Protein AF-A0A7G9GI55-F1 (afdb_monomer_lite)

InterPro domains:
  IPR025973 Cysteine-rich VLP domain [PF14194] (1-65)

Structure (mmCIF, N/CA/C/O backbone):
data_AF-A0A7G9GI55-F1
#
_entry.id   AF-A0A7G9GI55-F1
#
loop_
_atom_site.group_PDB
_atom_site.id
_atom_site.type_symbol
_atom_site.label_atom_id
_atom_site.label_alt_id
_atom_site.label_comp_id
_atom_site.label_asym_id
_atom_site.label_entity_id
_atom_site.label_seq_id
_atom_site.pdbx_PDB_ins_code
_atom_site.Cartn_x
_atom_site.Cartn_y
_atom_site.Cartn_z
_atom_site.occupancy
_atom_site.B_iso_or_equiv
_atom_site.auth_seq_id
_atom_site.auth_comp_id
_atom_site.auth_asym_id
_atom_site.auth_atom_id
_atom_site.pdbx_PDB_model_num
ATOM 1 N N . MET A 1 1 ? 7.028 3.238 -0.403 1.00 89.19 1 MET A N 1
ATOM 2 C CA . MET A 1 1 ? 5.934 4.231 -0.364 1.00 89.19 1 MET A CA 1
ATOM 3 C C . MET A 1 1 ? 6.538 5.588 -0.022 1.00 89.19 1 MET A C 1
ATOM 5 O O . MET A 1 1 ? 7.432 5.612 0.813 1.00 89.19 1 MET A O 1
ATOM 9 N N . THR A 1 2 ? 6.133 6.691 -0.659 1.00 93.00 2 THR A N 1
ATOM 10 C CA . THR A 1 2 ? 6.560 8.036 -0.209 1.00 93.00 2 THR A CA 1
ATOM 11 C C . THR A 1 2 ? 5.836 8.424 1.086 1.00 93.00 2 THR A C 1
ATOM 13 O O . THR A 1 2 ? 4.796 7.847 1.404 1.00 93.00 2 THR A O 1
ATOM 16 N N . TYR A 1 3 ? 6.327 9.425 1.826 1.00 94.25 3 TYR A N 1
ATOM 17 C CA . TYR A 1 3 ? 5.656 9.886 3.052 1.00 94.25 3 TYR A CA 1
ATOM 18 C C . TYR A 1 3 ? 4.213 10.366 2.797 1.00 94.25 3 TYR A C 1
ATOM 20 O O . TYR A 1 3 ? 3.304 10.062 3.568 1.00 94.25 3 TYR A O 1
ATOM 28 N N . SER A 1 4 ? 3.965 11.047 1.673 1.00 95.44 4 SER A N 1
ATOM 29 C CA . SER A 1 4 ? 2.615 11.473 1.274 1.00 95.44 4 SER A CA 1
ATOM 30 C C . SER A 1 4 ? 1.678 10.291 1.005 1.00 95.44 4 SER A C 1
ATOM 32 O O . SER A 1 4 ? 0.533 10.292 1.456 1.00 95.44 4 SER A O 1
ATOM 34 N N . GLN A 1 5 ? 2.169 9.253 0.324 1.00 95.62 5 GLN A N 1
ATOM 35 C CA . GLN A 1 5 ? 1.417 8.019 0.100 1.00 95.62 5 GLN A CA 1
ATOM 36 C C . GLN A 1 5 ? 1.148 7.277 1.419 1.00 95.62 5 GLN A C 1
ATOM 38 O O . GLN A 1 5 ? 0.032 6.811 1.625 1.00 95.62 5 GLN A O 1
ATOM 43 N N . TYR A 1 6 ? 2.122 7.238 2.337 1.00 96.12 6 TYR A N 1
ATOM 44 C CA . TYR A 1 6 ? 1.960 6.654 3.673 1.00 96.12 6 TYR A CA 1
ATOM 45 C C . TYR A 1 6 ? 0.846 7.343 4.462 1.00 96.12 6 TYR A C 1
ATOM 47 O O . TYR A 1 6 ? -0.048 6.680 4.981 1.00 96.12 6 TYR A O 1
ATOM 55 N N . ARG A 1 7 ? 0.840 8.680 4.495 1.00 96.38 7 ARG A N 1
ATOM 56 C CA . ARG A 1 7 ? -0.203 9.461 5.177 1.00 96.38 7 ARG A CA 1
ATOM 57 C C . ARG A 1 7 ? -1.600 9.168 4.629 1.00 96.38 7 ARG A C 1
ATOM 59 O O . ARG A 1 7 ? -2.546 9.125 5.411 1.00 96.38 7 ARG A O 1
ATOM 66 N N . ARG A 1 8 ? -1.734 8.966 3.314 1.00 97.19 8 ARG A N 1
ATOM 67 C CA . ARG A 1 8 ? -3.006 8.574 2.684 1.00 97.19 8 ARG A CA 1
ATOM 68 C C . ARG A 1 8 ? -3.395 7.141 3.039 1.00 97.19 8 ARG A C 1
ATOM 70 O O . ARG A 1 8 ? -4.511 6.928 3.494 1.00 97.19 8 ARG A O 1
ATOM 77 N N . ALA A 1 9 ? -2.463 6.193 2.935 1.00 96.75 9 ALA A N 1
ATOM 78 C CA . ALA A 1 9 ? -2.701 4.803 3.314 1.00 96.75 9 ALA A CA 1
ATOM 79 C C . ALA A 1 9 ? -3.135 4.683 4.784 1.00 96.75 9 ALA A C 1
ATOM 81 O O . ALA A 1 9 ? -4.119 4.014 5.078 1.00 96.75 9 ALA A O 1
ATOM 82 N N . ARG A 1 10 ? -2.477 5.407 5.699 1.00 96.25 10 ARG A N 1
ATOM 83 C CA . ARG A 1 10 ? -2.846 5.443 7.122 1.00 96.25 10 ARG A CA 1
ATOM 84 C C . ARG A 1 10 ? -4.255 5.993 7.351 1.00 96.25 10 ARG A C 1
ATOM 86 O O . ARG A 1 10 ? -4.959 5.473 8.201 1.00 96.25 10 ARG A O 1
ATOM 93 N N . LYS A 1 11 ? -4.692 7.002 6.586 1.00 96.88 11 LYS A N 1
ATOM 94 C CA . LYS A 1 11 ? -6.084 7.482 6.649 1.00 96.88 11 LYS A CA 1
ATOM 95 C C . LYS A 1 11 ? -7.079 6.405 6.204 1.00 96.88 11 LYS A C 1
ATOM 97 O O . LYS A 1 11 ? -8.118 6.251 6.831 1.00 96.88 11 LYS A O 1
ATOM 102 N N . LEU A 1 12 ? -6.746 5.650 5.158 1.00 97.31 12 LEU A N 1
ATOM 103 C CA . LEU A 1 12 ? -7.592 4.564 4.654 1.00 97.31 12 LEU A CA 1
ATOM 104 C C . LEU A 1 12 ? -7.690 3.384 5.615 1.00 97.31 12 LEU A C 1
ATOM 106 O O . LEU A 1 12 ? -8.706 2.705 5.617 1.00 97.31 12 LEU A O 1
ATOM 110 N N . VAL A 1 13 ? -6.673 3.137 6.445 1.00 96.94 13 VAL A N 1
ATOM 111 C CA . VAL A 1 13 ? -6.718 2.055 7.442 1.00 96.94 13 VAL A CA 1
ATOM 112 C C . VAL A 1 13 ? -7.939 2.177 8.360 1.00 96.94 13 VAL A C 1
ATOM 114 O O . VAL A 1 13 ? -8.508 1.155 8.718 1.00 96.94 13 VAL A O 1
ATOM 117 N N . HIS A 1 14 ? -8.407 3.393 8.651 1.00 96.25 14 HIS A N 1
ATOM 118 C CA . HIS A 1 14 ? -9.622 3.620 9.443 1.00 96.25 14 HIS A CA 1
ATOM 119 C C . HIS A 1 14 ? -10.920 3.148 8.757 1.00 96.25 14 HIS A C 1
ATOM 121 O O . HIS A 1 14 ? -11.960 3.114 9.398 1.00 96.25 14 HIS A O 1
ATOM 127 N N . GLN A 1 15 ? -10.874 2.791 7.469 1.00 97.19 15 GLN A N 1
ATOM 128 C CA . GLN A 1 15 ? -11.982 2.177 6.722 1.00 97.19 15 GLN A CA 1
ATOM 129 C C . GLN A 1 15 ? -11.893 0.640 6.705 1.00 97.19 15 GLN A C 1
ATOM 131 O O . GLN A 1 15 ? -12.730 -0.036 6.112 1.00 97.19 15 GLN A O 1
ATOM 136 N N . CYS A 1 16 ? -10.848 0.059 7.301 1.00 97.06 16 CYS A N 1
ATOM 137 C CA . CYS A 1 16 ? -10.687 -1.385 7.385 1.00 97.06 16 CYS A CA 1
ATOM 138 C C . CYS A 1 16 ? -11.657 -1.959 8.421 1.00 97.06 16 CYS A C 1
ATOM 140 O O . CYS A 1 16 ? -11.609 -1.571 9.581 1.00 97.06 16 CYS A O 1
ATOM 142 N N . CYS A 1 17 ? -12.453 -2.959 8.039 1.00 96.75 17 CYS A N 1
ATOM 143 C CA . CYS A 1 17 ? -13.378 -3.643 8.952 1.00 96.75 17 CYS A CA 1
ATOM 144 C C . CYS A 1 17 ? -12.696 -4.314 10.157 1.00 96.75 17 CYS A C 1
ATOM 146 O O . CYS A 1 17 ? -13.345 -4.568 11.159 1.00 96.75 17 CYS A O 1
ATOM 148 N N . ASN A 1 18 ? -11.398 -4.613 10.051 1.00 95.94 18 ASN A N 1
ATOM 149 C CA . ASN A 1 18 ? -10.616 -5.225 11.124 1.00 95.94 18 ASN A CA 1
ATOM 150 C C . ASN A 1 18 ? -9.861 -4.190 11.968 1.00 95.94 18 ASN A C 1
ATOM 152 O O . ASN A 1 18 ? -9.066 -4.589 12.809 1.00 95.94 18 ASN A O 1
ATOM 156 N N . TYR A 1 19 ? -10.006 -2.891 11.691 1.00 96.50 19 TYR A N 1
ATOM 157 C CA . TYR A 1 19 ? -9.318 -1.843 12.438 1.00 96.50 19 TYR A CA 1
ATOM 158 C C . TYR A 1 19 ? -10.191 -1.351 13.590 1.00 96.50 19 TYR A C 1
ATOM 160 O O . TYR A 1 19 ? -11.280 -0.841 13.349 1.00 96.50 19 TYR A O 1
ATOM 168 N N . GLU A 1 20 ? -9.666 -1.431 14.810 1.00 96.00 20 GLU A N 1
ATOM 169 C CA . GLU A 1 20 ? -10.329 -0.936 16.017 1.00 96.00 20 GLU A CA 1
ATOM 170 C C . GLU A 1 20 ? -9.309 -0.207 16.891 1.00 96.00 20 GLU A C 1
ATOM 172 O O . GLU A 1 20 ? -8.293 -0.784 17.266 1.00 96.00 20 GLU A O 1
ATOM 177 N N . SER A 1 21 ? -9.540 1.078 17.170 1.00 94.25 21 SER A N 1
ATOM 178 C CA . SER A 1 21 ? -8.737 1.890 18.105 1.00 94.25 21 SER A CA 1
ATOM 179 C C . SER A 1 21 ? -7.197 1.827 17.955 1.00 94.25 21 SER A C 1
ATOM 181 O O . SER A 1 21 ? -6.461 2.110 18.893 1.00 94.25 21 SER A O 1
ATOM 183 N N . GLY A 1 22 ? -6.677 1.526 16.757 1.00 94.81 22 GLY A N 1
ATOM 184 C CA . GLY A 1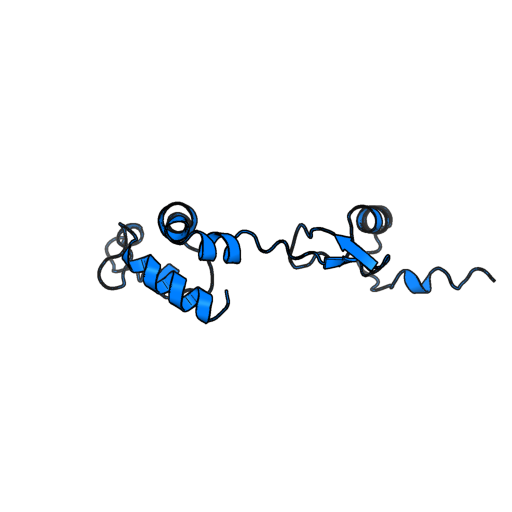 22 ? -5.232 1.373 16.497 1.00 94.81 22 GLY A CA 1
ATOM 185 C C . GLY A 1 22 ? -4.775 -0.070 16.275 1.00 94.81 22 GLY A C 1
ATOM 186 O O . GLY A 1 22 ? -3.720 -0.294 15.671 1.00 94.81 22 GLY A O 1
ATOM 187 N N . ASN A 1 23 ? -5.603 -1.030 16.662 1.00 96.62 23 ASN A N 1
ATOM 188 C CA . ASN A 1 23 ? -5.342 -2.460 16.634 1.00 96.62 23 ASN A CA 1
ATOM 189 C C . ASN A 1 23 ? -6.036 -3.151 15.450 1.00 96.62 23 ASN A C 1
ATOM 191 O O . ASN A 1 23 ? -6.856 -2.562 14.738 1.00 96.62 23 ASN A O 1
ATOM 195 N N . CYS A 1 24 ? -5.636 -4.391 15.181 1.00 96.44 24 CYS A N 1
ATOM 196 C CA . CYS A 1 24 ? -6.177 -5.250 14.143 1.00 96.44 24 CYS A CA 1
ATOM 197 C C . CYS A 1 24 ? -6.839 -6.478 14.763 1.00 96.44 24 CYS A C 1
ATOM 199 O O . CYS A 1 24 ? -6.153 -7.436 15.106 1.00 96.44 24 CYS A O 1
ATOM 201 N N . LEU A 1 25 ? -8.170 -6.489 14.775 1.00 95.25 25 LEU A N 1
ATOM 202 C CA . LEU A 1 25 ? -8.990 -7.567 15.339 1.00 95.25 25 LEU A CA 1
ATOM 203 C C . LEU A 1 25 ? -8.697 -8.935 14.708 1.00 95.25 25 LEU A C 1
ATOM 205 O O . LEU A 1 25 ? -8.739 -9.957 15.371 1.00 95.25 25 LEU A O 1
ATOM 209 N N . ALA A 1 26 ? -8.362 -8.967 13.415 1.00 94.38 26 ALA A N 1
ATOM 210 C CA . ALA A 1 26 ? -8.059 -10.216 12.713 1.00 94.38 26 ALA A CA 1
ATOM 211 C C . ALA A 1 26 ? -6.694 -10.832 13.076 1.00 94.38 26 ALA A C 1
ATOM 213 O O . ALA A 1 26 ? -6.412 -11.952 12.656 1.00 94.38 26 ALA A O 1
ATOM 214 N N . LEU A 1 27 ? -5.823 -10.080 13.755 1.00 93.25 27 LEU A N 1
ATOM 215 C CA . LEU A 1 27 ? -4.517 -10.552 14.227 1.00 93.25 27 LEU A CA 1
ATOM 216 C C . LEU A 1 27 ? -4.465 -10.677 15.752 1.00 93.25 27 LEU A C 1
ATOM 218 O O . LEU A 1 27 ? -3.450 -11.123 16.268 1.00 93.25 27 LEU A O 1
ATOM 222 N N . ASP A 1 28 ? -5.519 -10.247 16.440 1.00 92.19 28 ASP A N 1
ATOM 223 C CA . ASP A 1 28 ? -5.667 -10.395 17.879 1.00 92.19 28 ASP A CA 1
ATOM 224 C C . ASP A 1 28 ? -5.957 -11.872 18.192 1.00 92.19 28 ASP A C 1
ATOM 226 O O . ASP A 1 28 ? -6.964 -12.427 17.741 1.00 92.19 28 ASP A O 1
ATOM 230 N N . ASP A 1 29 ? -5.034 -12.529 18.896 1.00 89.25 29 ASP A N 1
ATOM 231 C CA . ASP A 1 29 ? -5.128 -13.924 19.342 1.00 89.25 29 ASP A CA 1
ATOM 232 C C . ASP A 1 29 ? -5.325 -14.044 20.864 1.00 89.25 2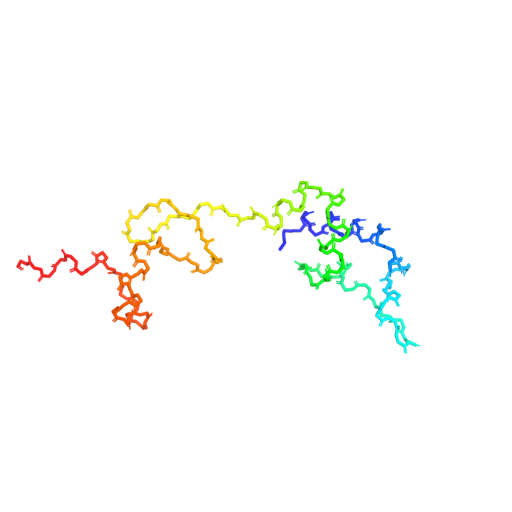9 ASP A C 1
ATOM 234 O O . ASP A 1 29 ? -5.004 -15.071 21.467 1.00 89.25 29 ASP A O 1
ATOM 238 N N . GLY A 1 30 ? -5.913 -13.011 21.475 1.00 88.38 30 GLY A N 1
ATOM 239 C CA . GLY A 1 30 ? -6.069 -12.866 22.924 1.00 88.38 30 GLY A CA 1
ATOM 240 C C . GLY A 1 30 ? -5.182 -11.767 23.513 1.00 88.38 30 GLY A C 1
ATOM 241 O O . GLY A 1 30 ? -5.332 -11.443 24.688 1.00 88.38 30 GLY A O 1
ATOM 242 N N . GLU A 1 31 ? -4.306 -11.182 22.697 1.00 91.38 31 GLU A N 1
ATOM 243 C CA . GLU A 1 31 ? -3.487 -10.013 23.001 1.00 91.38 31 GLU A CA 1
ATOM 244 C C . GLU A 1 31 ? -3.627 -8.983 21.873 1.00 91.38 31 GLU A C 1
ATOM 246 O O . GLU A 1 31 ? -3.542 -9.309 20.683 1.00 91.38 31 GLU A O 1
ATOM 251 N N . GLU A 1 32 ? -3.793 -7.709 22.241 1.00 92.56 32 GLU A N 1
ATOM 252 C CA . GLU A 1 32 ? -4.005 -6.641 21.267 1.00 92.56 32 GLU A CA 1
ATOM 253 C C . GLU A 1 32 ? -2.850 -6.561 20.257 1.00 92.56 32 GLU A C 1
ATOM 255 O O . GLU A 1 32 ? -1.696 -6.271 20.589 1.00 92.56 32 GLU A O 1
ATOM 260 N N . CYS A 1 33 ? -3.173 -6.744 18.976 1.00 94.94 33 CYS A N 1
ATOM 261 C CA . CYS A 1 33 ? -2.200 -6.624 17.901 1.00 94.94 33 CYS A CA 1
ATOM 262 C C . CYS A 1 33 ? -2.343 -5.278 17.187 1.00 94.94 33 CYS A C 1
ATOM 264 O O . CYS A 1 33 ? -3.367 -5.002 16.562 1.00 94.94 33 CYS A O 1
ATOM 266 N N . VAL A 1 34 ? -1.296 -4.448 17.193 1.00 95.50 34 VAL A N 1
ATOM 267 C CA . VAL A 1 34 ? -1.299 -3.171 16.459 1.00 95.50 34 VAL A CA 1
ATOM 268 C C . VAL A 1 34 ? -1.553 -3.411 14.971 1.00 95.50 34 VAL A C 1
ATOM 270 O O . VAL A 1 34 ? -0.953 -4.286 14.341 1.00 95.50 34 VAL A O 1
ATOM 273 N N . CYS A 1 35 ? -2.398 -2.580 14.354 1.00 96.31 35 CYS A N 1
ATOM 274 C CA . CYS A 1 35 ? -2.650 -2.686 12.926 1.00 96.31 35 CYS A CA 1
ATOM 275 C C . CYS A 1 35 ? -1.358 -2.469 12.126 1.00 96.31 35 CYS A C 1
ATOM 277 O O . CYS A 1 35 ? -0.890 -1.339 11.958 1.00 96.31 35 CYS A O 1
ATOM 279 N N . VAL A 1 36 ? -0.826 -3.556 11.558 1.00 93.88 36 VAL A N 1
ATOM 280 C CA . VAL A 1 36 ? 0.436 -3.577 10.799 1.00 93.88 36 VAL A CA 1
ATOM 281 C C . VAL A 1 36 ? 0.453 -2.524 9.691 1.00 93.88 36 VAL A C 1
ATOM 283 O O . VAL A 1 36 ? 1.470 -1.876 9.448 1.00 93.88 36 VAL A O 1
ATOM 286 N N . GLN A 1 37 ? -0.681 -2.297 9.022 1.00 95.00 37 GLN A N 1
ATOM 287 C CA . GLN A 1 37 ? -0.750 -1.308 7.948 1.00 95.00 37 GLN A CA 1
ATOM 288 C C . GLN A 1 37 ? -0.729 0.142 8.455 1.00 95.00 37 GLN A C 1
ATOM 290 O O . GLN A 1 37 ? -0.303 1.028 7.714 1.00 95.00 37 GLN A O 1
ATOM 295 N N . SER A 1 38 ? -1.150 0.389 9.699 1.00 94.19 38 SER A N 1
ATOM 296 C CA . SER A 1 38 ? -1.160 1.727 10.307 1.00 94.19 38 SER A CA 1
ATOM 297 C C . SER A 1 38 ? 0.241 2.228 10.689 1.00 94.19 38 SER A C 1
ATOM 299 O O . SER A 1 38 ? 0.448 3.439 10.773 1.00 94.19 38 SER A O 1
ATOM 301 N N . ILE A 1 39 ? 1.192 1.302 10.868 1.00 93.12 39 ILE A N 1
ATOM 302 C CA . ILE A 1 39 ? 2.587 1.568 11.253 1.00 93.12 39 ILE A CA 1
ATOM 303 C C . ILE A 1 39 ? 3.596 1.314 10.119 1.00 93.12 39 ILE A C 1
ATOM 305 O O . ILE A 1 39 ? 4.753 1.719 10.215 1.00 93.12 39 ILE A O 1
ATOM 309 N N . SER A 1 40 ? 3.189 0.654 9.028 1.00 92.06 40 SER A N 1
ATOM 310 C CA . SER A 1 40 ? 4.100 0.253 7.949 1.00 92.06 40 SER A CA 1
ATOM 311 C C . SER A 1 40 ? 4.193 1.272 6.807 1.00 92.06 40 SER A C 1
ATOM 313 O O . SER A 1 40 ? 3.191 1.766 6.290 1.00 92.06 40 SER A O 1
ATOM 315 N N . TYR A 1 41 ? 5.416 1.490 6.308 1.00 93.69 41 TYR A N 1
ATOM 316 C CA . TYR A 1 41 ? 5.700 2.201 5.049 1.00 93.69 41 TYR A CA 1
ATOM 317 C C . TYR A 1 41 ? 5.621 1.292 3.802 1.00 93.69 41 TYR A C 1
ATOM 319 O O . TYR A 1 41 ? 6.073 1.661 2.709 1.00 93.69 41 TYR A O 1
ATOM 327 N N . SER A 1 42 ? 5.005 0.118 3.948 1.00 90.94 42 SER A N 1
ATOM 328 C CA . SER A 1 42 ? 4.849 -0.910 2.919 1.00 90.94 42 SER A CA 1
ATOM 329 C C . SER A 1 42 ? 3.419 -1.463 2.899 1.00 90.94 42 SER A C 1
ATOM 331 O O . SER A 1 42 ? 2.662 -1.299 3.851 1.00 90.94 42 SER A O 1
ATOM 333 N N . LEU A 1 43 ? 3.045 -2.140 1.811 1.00 92.38 43 LEU A N 1
ATOM 334 C CA . LEU A 1 43 ? 1.747 -2.815 1.663 1.00 92.38 43 LEU A CA 1
ATOM 335 C C . LEU A 1 43 ? 1.834 -4.279 2.125 1.00 92.38 43 LEU A C 1
ATOM 337 O O . LEU A 1 43 ? 1.696 -5.194 1.314 1.00 92.38 43 LEU A O 1
ATOM 341 N N . LEU A 1 44 ? 2.137 -4.496 3.408 1.00 90.88 44 LEU A N 1
ATOM 342 C CA . LEU A 1 44 ? 2.291 -5.844 3.977 1.00 90.88 44 LEU A CA 1
ATOM 343 C C . LEU A 1 44 ? 0.940 -6.529 4.219 1.00 90.88 44 LEU A C 1
ATOM 345 O O . LEU A 1 44 ? 0.817 -7.742 4.049 1.00 90.88 44 LEU A O 1
ATOM 349 N N . CYS A 1 45 ? -0.084 -5.756 4.588 1.00 94.56 45 CYS A N 1
ATOM 350 C CA . CYS A 1 45 ? -1.406 -6.295 4.870 1.00 94.56 45 CYS A CA 1
ATOM 351 C C . CYS A 1 45 ? -2.123 -6.660 3.562 1.00 94.56 45 CYS A C 1
ATOM 353 O O . CYS A 1 45 ? -2.530 -5.792 2.784 1.00 94.56 45 CYS A O 1
ATOM 355 N N . ARG A 1 46 ? -2.292 -7.967 3.323 1.00 94.19 46 ARG A N 1
ATOM 356 C CA . ARG A 1 46 ? -2.978 -8.488 2.128 1.00 94.19 46 ARG A CA 1
ATOM 357 C C . ARG A 1 46 ? -4.436 -8.034 2.065 1.00 94.19 46 ARG A C 1
ATOM 359 O O . ARG A 1 46 ? -4.891 -7.652 0.991 1.00 94.19 46 ARG A O 1
ATOM 366 N N . TRP A 1 47 ? -5.125 -8.006 3.209 1.00 95.75 47 TRP A N 1
ATOM 367 C CA . TRP A 1 47 ? -6.499 -7.509 3.305 1.00 95.75 47 TRP A CA 1
ATOM 368 C C . TRP A 1 47 ? -6.593 -6.039 2.910 1.00 95.75 47 TRP A C 1
ATOM 370 O O . TRP A 1 47 ? -7.385 -5.680 2.044 1.00 95.75 47 TRP A O 1
ATOM 380 N N . PHE A 1 48 ? -5.715 -5.196 3.462 1.00 97.00 48 PHE A N 1
ATOM 381 C CA . PHE A 1 48 ? -5.666 -3.789 3.084 1.00 97.00 48 PHE A CA 1
ATOM 382 C C . PHE A 1 48 ? -5.460 -3.637 1.580 1.00 97.00 48 PHE A C 1
ATOM 384 O O . PHE A 1 48 ? -6.195 -2.905 0.934 1.00 97.00 48 PHE A O 1
ATOM 391 N N . ARG A 1 49 ? -4.506 -4.369 0.997 1.00 95.69 49 ARG A N 1
ATOM 392 C CA . ARG A 1 49 ? -4.220 -4.292 -0.439 1.00 95.69 49 ARG A CA 1
ATOM 393 C C . ARG A 1 49 ? -5.417 -4.686 -1.318 1.00 95.69 49 ARG A C 1
ATOM 395 O O . ARG A 1 49 ? -5.567 -4.096 -2.384 1.00 95.69 49 ARG A O 1
ATOM 402 N N . ALA A 1 50 ? -6.217 -5.668 -0.904 1.00 95.50 50 ALA A N 1
ATOM 403 C CA . ALA A 1 50 ? -7.323 -6.203 -1.701 1.00 95.50 50 ALA A CA 1
ATOM 404 C C . ALA A 1 50 ? -8.661 -5.481 -1.476 1.00 95.50 50 ALA A C 1
ATOM 406 O O . ALA A 1 50 ? -9.402 -5.298 -2.433 1.00 95.50 50 ALA A O 1
ATOM 407 N N . ALA A 1 51 ? -8.966 -5.078 -0.239 1.00 96.38 51 ALA A N 1
ATOM 408 C CA . ALA A 1 51 ? -10.290 -4.583 0.144 1.00 96.38 51 ALA A CA 1
ATOM 409 C C . ALA A 1 51 ? -10.315 -3.089 0.500 1.00 96.38 51 ALA A C 1
ATOM 411 O O . ALA A 1 51 ? -11.318 -2.425 0.274 1.00 96.38 51 ALA A O 1
ATOM 412 N N . VAL A 1 52 ? -9.222 -2.544 1.045 1.00 97.69 52 VAL A N 1
ATOM 413 C CA . VAL A 1 52 ? -9.214 -1.180 1.613 1.00 97.69 52 VAL A CA 1
ATOM 414 C C . VAL A 1 52 ? -8.506 -0.181 0.699 1.00 97.69 52 VAL A C 1
ATOM 416 O O . VAL A 1 52 ? -8.998 0.914 0.464 1.00 97.69 52 VAL A O 1
ATOM 419 N N . LEU A 1 53 ? -7.351 -0.552 0.147 1.00 97.56 53 LEU A N 1
ATOM 420 C CA . LEU A 1 53 ? -6.570 0.275 -0.767 1.00 97.56 53 LEU A CA 1
ATOM 421 C C . LEU A 1 53 ? -7.356 0.673 -2.030 1.00 97.56 53 LEU A C 1
ATOM 423 O O . LEU A 1 53 ? -7.210 1.824 -2.435 1.00 97.56 53 LEU A O 1
ATOM 427 N N . PRO A 1 54 ? -8.194 -0.194 -2.639 1.00 96.88 54 PRO A N 1
ATOM 428 C CA . PRO A 1 54 ? -9.004 0.202 -3.792 1.00 96.88 54 PRO A CA 1
ATOM 429 C C . PRO A 1 54 ? -10.005 1.333 -3.518 1.00 96.88 54 PRO A C 1
ATOM 431 O O . PRO A 1 54 ? -10.440 1.967 -4.469 1.00 96.88 54 PRO A O 1
ATOM 434 N N . LEU A 1 55 ? -10.324 1.638 -2.251 1.00 97.69 55 LEU A N 1
ATOM 435 C CA . LEU A 1 55 ? -11.162 2.793 -1.893 1.00 97.69 55 LEU A CA 1
ATOM 436 C C . LEU A 1 55 ? -10.500 4.141 -2.241 1.00 97.69 55 LEU A C 1
ATOM 438 O O . LEU A 1 55 ? -11.172 5.166 -2.299 1.00 97.69 55 LEU A O 1
ATOM 442 N N . ASP A 1 56 ? -9.185 4.152 -2.477 1.00 97.38 56 ASP A N 1
ATOM 443 C CA . ASP A 1 56 ? -8.447 5.279 -3.046 1.00 97.38 56 ASP A CA 1
ATOM 444 C C . ASP A 1 56 ? -7.758 4.812 -4.335 1.00 97.38 56 ASP A C 1
ATOM 446 O O . ASP A 1 56 ? -6.573 4.457 -4.346 1.00 97.38 56 ASP A O 1
ATOM 450 N N . GLU A 1 57 ? -8.513 4.791 -5.436 1.00 95.69 57 GLU A N 1
ATOM 451 C CA . GLU A 1 57 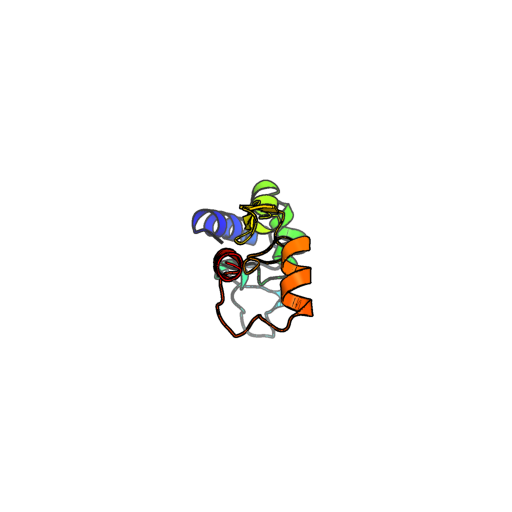? -8.023 4.334 -6.743 1.00 95.69 57 GLU A CA 1
ATOM 452 C C . GLU A 1 57 ? -6.737 5.050 -7.193 1.00 95.69 57 GLU A C 1
ATOM 454 O O . GLU A 1 57 ? -5.802 4.361 -7.617 1.00 95.69 57 GLU A O 1
ATOM 459 N N . PRO A 1 58 ? -6.593 6.390 -7.061 1.00 95.31 58 PRO A N 1
ATOM 460 C CA . PRO A 1 58 ? -5.342 7.054 -7.414 1.00 95.31 58 PRO A CA 1
ATOM 461 C C . PRO A 1 58 ? -4.148 6.565 -6.587 1.00 95.31 58 PRO A C 1
ATOM 463 O O . PRO A 1 58 ? -3.041 6.413 -7.117 1.00 95.31 58 PRO A O 1
ATOM 466 N N . LEU A 1 59 ? -4.336 6.315 -5.287 1.00 95.38 59 LEU A N 1
ATOM 467 C CA . LEU A 1 59 ? -3.276 5.762 -4.445 1.00 95.38 59 LEU A CA 1
ATOM 468 C C . LEU A 1 59 ? -2.961 4.312 -4.825 1.00 95.38 59 LEU A C 1
ATOM 470 O O . LEU A 1 59 ? -1.781 3.957 -4.907 1.00 95.38 59 LEU A O 1
ATOM 474 N N . ALA A 1 60 ? -3.983 3.496 -5.091 1.00 94.75 60 ALA A N 1
ATOM 475 C CA . ALA A 1 60 ? -3.826 2.123 -5.557 1.00 94.75 60 ALA A CA 1
ATOM 476 C C . ALA A 1 60 ? -3.028 2.079 -6.869 1.00 94.75 60 ALA A C 1
ATOM 478 O O . ALA A 1 60 ? -2.033 1.357 -6.957 1.00 94.75 60 ALA A O 1
ATOM 479 N N . ALA A 1 61 ? -3.374 2.922 -7.844 1.00 91.44 61 ALA A N 1
ATOM 480 C CA . ALA A 1 61 ? -2.628 3.094 -9.087 1.00 91.44 61 ALA A CA 1
ATOM 481 C C . ALA A 1 61 ? -1.160 3.467 -8.818 1.00 91.44 61 ALA A C 1
ATOM 483 O O . ALA A 1 61 ? -0.234 2.790 -9.270 1.00 91.44 61 ALA A O 1
ATOM 484 N N . 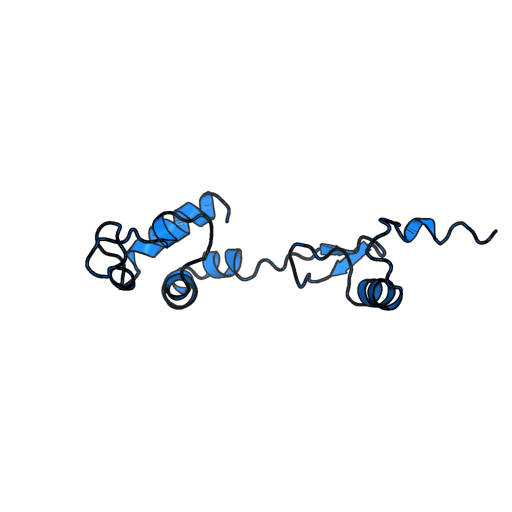ALA A 1 62 ? -0.931 4.489 -7.992 1.00 90.75 62 ALA A N 1
ATOM 485 C CA . ALA A 1 62 ? 0.408 4.991 -7.691 1.00 90.75 62 ALA A CA 1
ATOM 486 C C . ALA A 1 62 ? 1.283 4.041 -6.848 1.00 90.75 62 ALA A C 1
ATOM 488 O O . ALA A 1 62 ? 2.497 4.260 -6.753 1.00 90.75 62 ALA A O 1
ATOM 489 N N . LEU A 1 63 ? 0.698 3.041 -6.182 1.00 89.75 63 LEU A N 1
ATOM 490 C CA . LEU A 1 63 ? 1.421 2.052 -5.374 1.00 89.75 63 LEU A CA 1
ATOM 491 C C . LEU A 1 63 ? 1.571 0.700 -6.075 1.00 89.75 63 LEU A C 1
ATOM 493 O O . LEU A 1 63 ? 2.603 0.050 -5.906 1.00 89.75 63 LEU A O 1
ATOM 497 N N . LEU A 1 64 ? 0.571 0.277 -6.846 1.00 87.25 64 LEU A N 1
ATOM 498 C CA . LEU A 1 64 ? 0.543 -1.033 -7.501 1.00 87.25 64 LEU A CA 1
ATOM 499 C C . LEU A 1 64 ? 1.027 -0.981 -8.953 1.00 87.25 64 LEU A C 1
ATOM 501 O O . LEU A 1 64 ? 1.605 -1.954 -9.435 1.00 87.25 64 LEU A O 1
ATOM 505 N N . TYR A 1 65 ? 0.845 0.152 -9.629 1.00 76.44 65 TYR A N 1
ATOM 506 C CA . TYR A 1 65 ? 1.088 0.305 -11.063 1.00 76.44 65 TYR A CA 1
ATOM 507 C C . TYR A 1 65 ? 2.218 1.297 -11.369 1.00 76.44 65 TYR A C 1
ATOM 509 O O . TYR A 1 65 ? 2.191 1.995 -12.380 1.00 76.44 65 TYR A O 1
ATOM 517 N N . ARG A 1 66 ? 3.280 1.320 -10.549 1.00 65.31 66 ARG A N 1
ATOM 518 C CA . ARG A 1 66 ? 4.539 1.997 -10.916 1.00 65.31 66 ARG A CA 1
ATOM 519 C C . ARG A 1 66 ? 5.318 1.177 -11.939 1.00 65.31 66 ARG A C 1
ATOM 521 O O . ARG A 1 66 ? 6.357 0.594 -11.640 1.00 65.31 66 ARG A O 1
ATOM 528 N N . LYS A 1 67 ? 4.806 1.127 -13.162 1.00 62.69 67 LYS A N 1
ATOM 529 C CA . LYS A 1 67 ? 5.568 0.708 -14.338 1.00 62.69 67 LYS A CA 1
ATOM 530 C C . LYS A 1 67 ? 6.054 1.953 -15.066 1.00 62.69 67 LYS A C 1
ATOM 532 O O . LYS A 1 67 ? 5.666 2.212 -16.199 1.00 62.69 67 LYS A O 1
ATOM 537 N N . GLU A 1 68 ? 6.880 2.748 -14.395 1.00 66.50 68 GLU A N 1
ATOM 538 C CA . GLU A 1 68 ? 7.621 3.788 -15.100 1.00 66.50 68 GLU A CA 1
ATOM 539 C C . GLU A 1 68 ? 8.528 3.107 -16.128 1.00 66.50 68 GLU A C 1
ATOM 541 O O . GLU A 1 68 ? 9.204 2.113 -15.829 1.00 66.50 68 GLU A O 1
ATOM 546 N N . HIS A 1 69 ? 8.505 3.610 -17.360 1.00 78.44 69 HIS A N 1
ATOM 547 C CA . HIS A 1 69 ? 9.429 3.159 -18.385 1.00 78.44 69 HIS A CA 1
ATOM 548 C C . HIS A 1 69 ? 10.859 3.410 -17.914 1.00 78.44 69 HIS A C 1
ATOM 550 O O . HIS A 1 69 ? 11.220 4.527 -17.544 1.00 78.44 69 HIS A O 1
ATOM 556 N N . LYS A 1 70 ? 11.694 2.377 -17.967 1.00 86.31 70 LYS A N 1
ATOM 557 C CA . LYS A 1 70 ? 13.138 2.527 -17.792 1.00 86.31 70 LYS A CA 1
ATOM 558 C C . LYS A 1 70 ? 13.809 2.575 -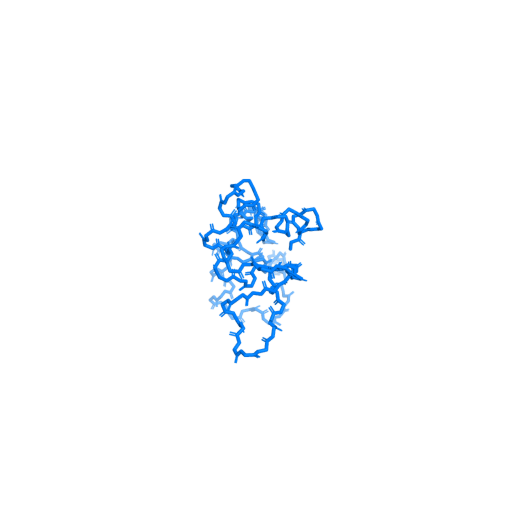19.148 1.00 86.31 70 LYS A C 1
ATOM 560 O O . LYS A 1 70 ? 13.291 2.018 -20.110 1.00 86.31 70 LYS A O 1
ATOM 565 N N . ARG A 1 71 ? 14.987 3.191 -19.217 1.00 91.44 71 ARG A N 1
ATOM 566 C CA . ARG A 1 71 ? 15.869 3.056 -20.378 1.00 91.44 71 ARG A CA 1
ATOM 567 C C . ARG A 1 71 ? 16.818 1.887 -20.175 1.00 91.44 71 ARG A C 1
ATOM 569 O O . ARG A 1 71 ? 17.380 1.719 -19.094 1.00 91.44 71 ARG A O 1
ATOM 576 N N . CYS A 1 72 ? 16.960 1.056 -21.201 1.00 90.81 72 CYS A N 1
ATOM 577 C CA . CYS A 1 72 ? 17.913 -0.041 -21.190 1.00 90.81 72 CYS A CA 1
ATOM 578 C C . CYS A 1 72 ? 19.336 0.518 -21.120 1.00 90.81 72 CYS A C 1
ATOM 580 O O . CYS A 1 72 ? 19.691 1.382 -21.915 1.00 90.81 72 CYS A O 1
ATOM 582 N N . THR A 1 73 ? 20.173 -0.001 -20.223 1.00 90.31 73 THR A N 1
ATOM 583 C CA . THR A 1 73 ? 21.562 0.477 -20.082 1.00 90.31 73 THR A CA 1
ATOM 584 C C . THR A 1 73 ? 22.470 0.109 -21.261 1.00 90.31 73 THR A C 1
ATOM 586 O O . THR A 1 73 ? 23.609 0.551 -21.293 1.00 90.31 73 THR A O 1
ATOM 589 N N . VAL A 1 74 ? 21.993 -0.721 -22.194 1.00 87.19 74 VAL A N 1
ATOM 590 C CA . VAL A 1 74 ? 22.759 -1.209 -23.352 1.00 87.19 74 VAL A CA 1
ATOM 591 C C . VAL A 1 74 ? 22.357 -0.457 -24.609 1.00 87.19 74 VAL A C 1
ATOM 593 O O . VAL A 1 74 ? 23.180 0.216 -25.209 1.00 87.19 74 VAL A O 1
ATOM 596 N N . CYS A 1 75 ? 21.078 -0.528 -24.986 1.00 89.81 75 CYS A N 1
ATOM 597 C CA . CYS A 1 75 ? 20.585 0.089 -26.219 1.00 89.81 75 CYS A CA 1
ATOM 598 C C . CYS A 1 75 ? 19.850 1.421 -26.006 1.00 89.81 75 CYS A C 1
ATOM 600 O O . CYS A 1 75 ? 19.375 2.016 -26.967 1.00 89.81 75 CYS A O 1
ATOM 602 N N . GLY A 1 76 ? 19.662 1.868 -24.760 1.00 89.56 76 GLY A N 1
ATOM 603 C CA . GLY A 1 76 ? 18.952 3.112 -24.441 1.00 89.56 76 GLY A CA 1
ATOM 604 C C . GLY A 1 76 ? 17.431 3.077 -24.637 1.00 89.56 76 GLY A C 1
ATOM 605 O O . GLY A 1 76 ? 16.753 3.996 -24.179 1.00 89.56 76 GLY A O 1
ATOM 606 N N . GLN A 1 77 ? 16.879 2.029 -25.261 1.00 92.38 77 GLN A N 1
ATOM 607 C CA . GLN A 1 77 ? 15.444 1.909 -25.542 1.00 92.38 77 GLN A CA 1
ATOM 608 C C . GLN A 1 77 ? 14.606 1.924 -24.264 1.00 92.38 77 GLN A C 1
ATOM 610 O O . GLN A 1 77 ? 14.984 1.323 -23.249 1.00 92.38 77 GLN A O 1
ATOM 615 N N . SER A 1 78 ? 13.456 2.598 -24.323 1.00 90.75 78 SER A N 1
ATOM 616 C CA . SER A 1 78 ? 12.471 2.556 -23.249 1.00 90.75 78 SER A CA 1
ATOM 617 C C . SER A 1 78 ? 11.845 1.163 -23.172 1.00 90.75 78 SER A C 1
ATOM 619 O O . SER A 1 78 ? 11.569 0.514 -24.179 1.00 90.75 78 SER A O 1
ATOM 621 N N . PHE A 1 79 ? 11.646 0.661 -21.960 1.00 89.12 79 PHE A N 1
ATOM 622 C CA . PHE A 1 79 ? 10.994 -0.621 -21.738 1.00 89.12 79 PHE A CA 1
ATOM 623 C C . PHE A 1 79 ? 10.249 -0.627 -20.407 1.00 89.12 79 PHE A C 1
ATOM 625 O O . PHE A 1 79 ? 10.577 0.114 -19.478 1.00 89.12 79 PHE A O 1
ATOM 632 N N . PHE A 1 80 ? 9.257 -1.507 -20.304 1.00 86.94 80 PHE A N 1
ATOM 633 C CA . PHE A 1 80 ? 8.557 -1.763 -19.053 1.00 86.94 80 PHE A CA 1
ATOM 634 C C . PHE A 1 80 ? 9.341 -2.760 -18.194 1.00 86.94 80 PHE A C 1
ATOM 636 O O . PHE A 1 80 ? 9.484 -3.923 -18.590 1.00 86.94 80 PHE A O 1
ATOM 643 N N . PRO A 1 81 ? 9.850 -2.351 -17.020 1.00 84.69 81 PRO A N 1
ATOM 644 C CA . PRO A 1 81 ? 10.572 -3.265 -16.154 1.00 84.69 81 PRO A CA 1
ATOM 645 C C . PRO A 1 81 ? 9.624 -4.259 -15.471 1.00 84.69 81 PRO A C 1
ATOM 647 O O . PRO A 1 81 ? 8.581 -3.882 -14.943 1.00 84.69 81 PRO A O 1
ATOM 650 N N . GLY A 1 82 ? 10.020 -5.535 -15.421 1.00 79.50 82 GLY A N 1
ATOM 651 C CA . GLY A 1 82 ? 9.351 -6.550 -14.593 1.00 79.50 82 GLY A CA 1
ATOM 652 C C . GLY A 1 82 ? 9.703 -6.452 -13.101 1.00 79.50 82 GLY A C 1
ATOM 653 O O . GLY A 1 82 ? 9.021 -7.033 -12.266 1.00 79.50 82 GLY A O 1
ATOM 654 N N . SER A 1 83 ? 10.764 -5.713 -12.752 1.00 76.75 83 SER A N 1
ATOM 655 C CA . SER A 1 83 ? 11.185 -5.469 -11.370 1.00 76.75 83 SER A CA 1
ATOM 6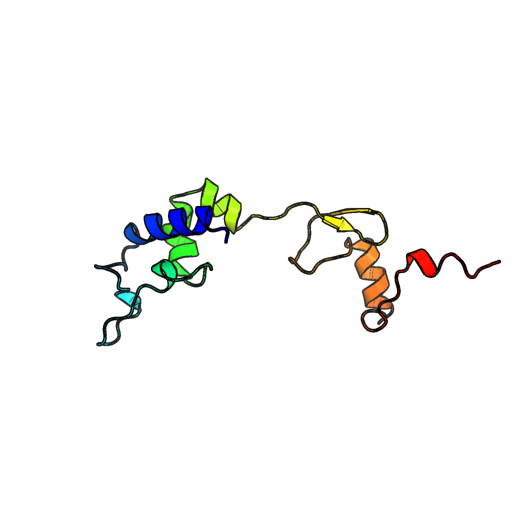56 C C . SER A 1 83 ? 11.922 -4.133 -11.223 1.00 76.75 83 SER A C 1
ATOM 658 O O . SER A 1 83 ? 12.536 -3.621 -12.166 1.00 76.75 83 SER A O 1
ATOM 660 N N . ASN A 1 84 ? 11.972 -3.596 -10.002 1.00 77.62 84 ASN A N 1
ATOM 661 C CA . ASN A 1 84 ? 12.753 -2.390 -9.703 1.00 77.62 84 ASN A CA 1
ATOM 662 C C . ASN A 1 84 ? 14.260 -2.562 -9.957 1.00 77.62 84 ASN A C 1
ATOM 664 O O . ASN A 1 84 ? 14.952 -1.564 -10.141 1.00 77.62 84 ASN A O 1
ATOM 668 N N . ARG A 1 85 ? 14.767 -3.799 -10.043 1.00 80.62 85 ARG A N 1
ATOM 669 C CA . ARG A 1 85 ? 16.175 -4.095 -10.354 1.00 80.62 85 ARG A CA 1
ATOM 670 C C . ARG A 1 85 ? 16.450 -4.286 -11.847 1.00 80.62 85 ARG A C 1
ATOM 672 O O . ARG A 1 85 ? 17.609 -4.389 -12.227 1.00 80.62 85 ARG A O 1
ATOM 679 N N . ALA A 1 86 ? 15.420 -4.319 -12.697 1.00 85.94 86 ALA A N 1
ATOM 680 C CA . ALA A 1 86 ? 15.604 -4.497 -14.134 1.00 85.94 86 ALA A CA 1
ATOM 681 C C . ALA A 1 86 ? 16.412 -3.332 -14.739 1.00 85.94 86 ALA A C 1
ATOM 683 O O . ALA A 1 86 ? 16.044 -2.165 -14.554 1.00 85.94 86 ALA A O 1
ATOM 684 N N . LYS A 1 87 ? 17.494 -3.679 -15.452 1.00 87.38 87 LYS A N 1
ATOM 685 C CA . LYS A 1 87 ? 18.419 -2.765 -16.157 1.00 87.38 87 LYS A CA 1
ATOM 686 C C . LYS A 1 87 ? 18.328 -2.874 -17.686 1.00 87.38 87 LYS A C 1
ATOM 688 O O . LYS A 1 87 ? 18.671 -1.935 -18.400 1.00 87.38 87 LYS A O 1
ATOM 693 N N . TYR A 1 88 ? 17.855 -4.013 -18.190 1.00 89.44 88 TYR A N 1
ATOM 694 C CA . TYR A 1 88 ? 17.881 -4.363 -19.609 1.00 89.44 88 TYR A CA 1
ATOM 695 C C . TYR A 1 88 ? 16.468 -4.568 -20.160 1.00 89.44 88 TYR A C 1
ATOM 697 O O . TYR A 1 88 ? 15.609 -5.107 -19.459 1.00 89.44 88 TYR A O 1
ATOM 705 N N . CYS A 1 89 ? 16.237 -4.180 -21.419 1.00 90.19 89 CYS A N 1
ATOM 706 C CA . CYS A 1 89 ? 15.031 -4.585 -22.142 1.00 90.19 89 CYS A CA 1
ATOM 707 C C . CYS A 1 89 ? 15.057 -6.102 -22.409 1.00 90.19 89 CYS A C 1
ATOM 709 O O . CYS A 1 89 ? 16.106 -6.734 -22.291 1.00 90.19 89 CYS A O 1
ATOM 711 N N . LYS A 1 90 ? 13.917 -6.694 -22.795 1.00 88.56 90 LYS A N 1
ATOM 712 C CA . LYS A 1 90 ? 13.809 -8.150 -23.015 1.00 88.56 90 LYS A CA 1
ATOM 713 C C . LYS A 1 90 ? 14.853 -8.686 -24.005 1.00 88.56 90 LYS A C 1
ATOM 715 O O . LYS A 1 90 ? 15.450 -9.719 -23.733 1.00 88.56 90 LYS A O 1
ATOM 720 N N . ALA A 1 91 ? 15.102 -7.961 -25.099 1.00 89.44 91 ALA A N 1
ATOM 721 C CA . ALA A 1 91 ? 16.078 -8.353 -26.115 1.00 89.44 91 ALA A CA 1
ATOM 722 C C . ALA A 1 91 ? 17.510 -8.368 -25.557 1.00 89.44 91 ALA A C 1
ATOM 724 O O . ALA A 1 91 ? 18.179 -9.393 -25.615 1.00 89.44 91 ALA A O 1
ATOM 725 N N . CYS A 1 92 ? 17.960 -7.271 -24.935 1.00 88.19 92 CYS A N 1
ATOM 726 C CA . CYS A 1 92 ? 19.294 -7.220 -24.333 1.00 88.19 92 CYS A CA 1
ATOM 727 C C . CYS A 1 92 ? 19.439 -8.220 -23.177 1.00 88.19 92 CYS A C 1
ATOM 729 O O . CYS A 1 92 ? 20.478 -8.853 -23.057 1.00 88.19 92 CYS A O 1
ATOM 731 N N . ALA A 1 93 ? 18.405 -8.410 -22.350 1.00 86.75 93 ALA A N 1
ATOM 732 C CA . ALA A 1 93 ? 18.430 -9.381 -21.257 1.00 86.75 93 ALA A CA 1
ATOM 733 C C . ALA A 1 93 ? 18.631 -10.820 -21.758 1.00 86.75 93 ALA A C 1
ATOM 735 O O . ALA A 1 93 ? 19.398 -11.558 -21.146 1.00 86.75 93 ALA A O 1
ATOM 736 N N . ALA A 1 94 ? 17.984 -11.203 -22.866 1.00 84.06 94 ALA A N 1
ATOM 737 C CA . ALA A 1 94 ? 18.139 -12.533 -23.453 1.00 84.06 94 ALA A CA 1
ATOM 738 C C . ALA A 1 94 ? 19.602 -12.824 -23.823 1.00 84.06 94 ALA A C 1
ATOM 740 O O . ALA A 1 94 ? 20.086 -13.909 -23.524 1.00 84.06 94 ALA A O 1
ATOM 741 N N . ILE A 1 95 ? 20.316 -11.823 -24.354 1.00 79.44 95 ILE A N 1
ATOM 742 C CA . ILE A 1 95 ? 21.739 -11.920 -24.712 1.00 79.44 95 ILE A CA 1
ATOM 743 C C . ILE A 1 95 ? 22.614 -12.162 -23.465 1.00 79.44 95 ILE A C 1
ATOM 745 O O . ILE A 1 95 ? 23.471 -13.044 -23.473 1.00 79.44 95 ILE A O 1
ATOM 749 N N . PHE A 1 96 ? 22.392 -11.423 -22.367 1.00 67.12 96 PHE A N 1
ATOM 750 C CA . PHE A 1 96 ? 23.193 -11.579 -21.135 1.00 67.12 96 PHE A CA 1
ATOM 751 C C . PHE A 1 96 ? 22.879 -12.856 -20.355 1.00 67.12 96 PHE A C 1
ATOM 753 O O . PHE A 1 96 ? 23.771 -13.422 -19.724 1.00 67.12 96 PHE A O 1
ATOM 760 N N . VAL A 1 97 ? 21.622 -13.308 -20.378 1.00 62.12 97 VAL A N 1
ATOM 761 C CA . VAL A 1 97 ? 21.201 -14.546 -19.708 1.00 62.12 97 VAL A CA 1
ATOM 762 C C . VAL A 1 97 ? 21.777 -15.769 -20.421 1.00 62.12 97 VAL A C 1
ATOM 764 O O . VAL A 1 97 ? 22.288 -16.654 -19.742 1.00 62.12 97 VAL A O 1
ATOM 767 N N . SER A 1 98 ? 21.778 -15.805 -21.759 1.00 56.56 98 SER A N 1
ATOM 768 C CA . SER A 1 98 ? 22.375 -16.918 -22.514 1.00 56.56 98 SER A CA 1
ATOM 769 C C . SER A 1 98 ? 23.897 -17.000 -22.379 1.00 56.56 98 SER A C 1
ATOM 771 O O . SER A 1 98 ? 24.461 -18.079 -22.512 1.00 56.56 98 SER A O 1
ATOM 773 N N . ALA A 1 99 ? 24.564 -15.876 -22.104 1.00 57.31 99 ALA A N 1
ATOM 774 C CA . ALA A 1 99 ? 26.021 -15.805 -22.023 1.00 57.31 99 ALA A CA 1
ATOM 775 C C . ALA A 1 99 ? 26.590 -16.017 -20.599 1.00 57.31 99 ALA A C 1
ATOM 777 O O . ALA A 1 99 ? 27.803 -15.992 -20.410 1.00 57.31 99 ALA A O 1
ATOM 778 N N . GLY A 1 100 ? 25.744 -16.206 -19.573 1.00 52.69 100 GLY A N 1
ATOM 779 C CA . GLY A 1 100 ? 26.202 -16.385 -18.183 1.00 52.69 100 GLY A CA 1
ATOM 780 C C . GLY A 1 100 ? 26.981 -15.182 -17.622 1.00 52.69 100 GLY A C 1
ATOM 781 O O . GLY A 1 100 ? 27.774 -15.321 -16.696 1.00 52.69 100 GLY A O 1
ATOM 782 N N . GLN A 1 101 ? 26.793 -13.987 -18.190 1.00 54.62 101 GLN A N 1
ATOM 783 C CA . GLN A 1 101 ? 27.689 -12.839 -17.991 1.00 54.62 101 GLN A CA 1
ATOM 784 C C . GLN A 1 101 ? 27.281 -11.895 -16.841 1.00 54.62 101 GLN A C 1
ATOM 786 O O . GLN A 1 101 ? 27.793 -10.778 -16.755 1.00 54.62 101 GLN A O 1
ATOM 791 N N . TRP A 1 102 ? 26.359 -12.306 -15.963 1.00 53.22 102 TRP A N 1
ATOM 792 C CA . TRP A 1 102 ? 25.831 -11.452 -14.885 1.00 53.22 102 TRP A CA 1
ATOM 793 C C . TRP A 1 102 ? 26.877 -11.076 -13.820 1.00 53.22 102 TRP A C 1
ATOM 795 O O . TRP A 1 102 ? 26.755 -10.008 -13.219 1.00 53.22 102 TRP A O 1
ATOM 805 N N . ASP A 1 103 ? 27.931 -11.880 -13.642 1.00 47.22 103 ASP A N 1
ATOM 806 C CA . ASP A 1 103 ? 28.877 -11.727 -12.524 1.00 47.22 103 ASP A CA 1
ATOM 807 C C . ASP A 1 103 ? 30.063 -10.789 -12.794 1.00 47.22 103 ASP A C 1
ATOM 809 O O . ASP A 1 103 ? 30.802 -10.454 -11.872 1.00 47.22 103 ASP A O 1
ATOM 813 N N . ARG A 1 104 ? 30.275 -10.327 -14.034 1.00 49.78 104 ARG A N 1
ATOM 814 C CA . ARG A 1 104 ? 31.531 -9.631 -14.388 1.00 49.78 104 ARG A CA 1
ATOM 815 C C . ARG A 1 104 ? 31.456 -8.110 -14.496 1.00 49.78 104 ARG A C 1
ATOM 817 O O . ARG A 1 104 ? 32.467 -7.489 -14.792 1.00 49.78 104 ARG A O 1
ATOM 824 N N . GLY A 1 105 ? 30.296 -7.485 -14.277 1.00 50.59 105 GLY A N 1
ATOM 825 C CA . GLY A 1 105 ? 30.186 -6.015 -14.320 1.00 50.59 105 GLY A CA 1
ATOM 826 C C . GLY A 1 105 ? 30.583 -5.381 -15.665 1.00 50.59 105 GLY A C 1
ATOM 827 O O . GLY A 1 105 ? 30.811 -4.175 -15.730 1.00 50.59 105 GLY A O 1
ATOM 828 N N . ILE A 1 106 ? 30.664 -6.175 -16.738 1.00 53.66 106 ILE A N 1
ATOM 829 C CA . ILE A 1 106 ? 31.125 -5.715 -18.048 1.00 53.66 106 ILE A CA 1
ATOM 830 C C . ILE A 1 106 ? 29.982 -4.961 -18.723 1.00 53.66 106 ILE A C 1
ATOM 832 O O . ILE A 1 106 ? 28.916 -5.515 -18.995 1.00 53.66 106 ILE A O 1
ATOM 836 N N . ASN A 1 107 ? 30.209 -3.678 -18.993 1.00 52.12 107 ASN A N 1
ATOM 837 C CA . ASN A 1 107 ? 29.330 -2.879 -19.828 1.00 52.12 107 ASN A CA 1
ATOM 838 C C . ASN A 1 107 ? 29.521 -3.316 -21.294 1.00 52.12 107 ASN A C 1
ATOM 840 O O . ASN A 1 107 ? 30.619 -3.163 -21.821 1.00 52.12 107 ASN A O 1
ATOM 844 N N . PRO A 1 108 ? 28.496 -3.837 -21.982 1.00 50.81 108 PRO A N 1
ATOM 845 C CA . PRO A 1 108 ? 28.617 -4.286 -23.372 1.00 50.81 108 PRO A CA 1
ATOM 846 C C . PRO A 1 108 ? 28.941 -3.171 -24.370 1.00 50.81 108 PRO A C 1
ATOM 848 O O . PRO A 1 108 ? 29.368 -3.480 -25.476 1.00 50.81 108 PRO A O 1
ATOM 851 N N . LEU A 1 109 ? 28.816 -1.893 -23.988 1.00 48.06 109 LEU A N 1
ATOM 852 C CA . LEU A 1 109 ? 29.341 -0.784 -24.794 1.00 48.06 109 LEU A CA 1
ATOM 853 C C . LEU A 1 109 ? 30.878 -0.812 -24.930 1.00 48.06 109 LEU A C 1
ATOM 855 O O . LEU A 1 109 ? 31.413 -0.124 -25.788 1.00 48.06 109 LEU A O 1
ATOM 859 N N . TYR A 1 110 ? 31.583 -1.602 -24.111 1.00 47.09 110 TYR A N 1
ATOM 860 C CA . TYR A 1 110 ? 33.032 -1.811 -24.216 1.00 47.09 110 TYR A CA 1
ATOM 861 C C . TYR A 1 110 ? 33.429 -3.040 -25.044 1.00 47.09 110 TYR A C 1
ATOM 863 O O . TYR A 1 110 ? 34.592 -3.169 -25.405 1.00 47.09 110 TYR A O 1
ATOM 871 N N . LEU A 1 111 ? 32.495 -3.940 -25.368 1.00 47.72 111 LEU A N 1
ATOM 872 C CA . LEU A 1 111 ? 32.792 -5.141 -26.162 1.00 47.72 111 LEU A CA 1
ATOM 873 C C . LEU A 1 111 ? 32.766 -4.884 -27.675 1.00 47.72 111 LEU A C 1
ATOM 875 O O . LEU A 1 111 ? 33.208 -5.734 -28.434 1.00 47.72 111 LEU A O 1
ATOM 879 N N . SER A 1 112 ? 32.292 -3.717 -28.121 1.00 44.41 112 SER A N 1
ATOM 880 C CA . SER A 1 112 ? 32.296 -3.325 -29.536 1.00 44.41 112 SER A CA 1
ATOM 881 C C . SER A 1 112 ? 33.539 -2.523 -29.955 1.00 44.41 112 SER A C 1
ATOM 883 O O . SER A 1 112 ? 33.492 -1.855 -30.982 1.00 44.41 112 SER A O 1
ATOM 885 N N . GLN A 1 113 ? 34.611 -2.503 -29.149 1.00 43.31 113 GLN A N 1
ATOM 886 C CA . GLN A 1 113 ? 35.836 -1.730 -29.432 1.00 43.31 113 GLN A CA 1
ATOM 887 C C . GLN A 1 113 ? 37.111 -2.580 -29.576 1.00 43.31 113 GLN A C 1
ATOM 889 O O . GLN A 1 113 ? 38.186 -2.009 -29.706 1.00 43.31 113 GLN A O 1
ATOM 894 N N . THR A 1 114 ? 37.031 -3.915 -29.583 1.00 38.75 114 THR A N 1
ATOM 895 C CA . THR A 1 114 ? 38.222 -4.784 -29.735 1.00 38.75 114 THR A CA 1
ATOM 896 C C . THR A 1 114 ? 38.308 -5.529 -31.064 1.00 38.75 114 THR A C 1
ATOM 898 O O . THR A 1 114 ? 39.080 -6.473 -31.164 1.00 38.75 114 THR A O 1
ATOM 901 N N . ASP A 1 115 ? 37.575 -5.087 -32.084 1.00 41.44 115 ASP A N 1
ATOM 902 C CA . ASP A 1 115 ? 37.748 -5.570 -33.456 1.00 41.44 115 ASP A CA 1
ATOM 903 C C . ASP A 1 115 ? 38.257 -4.427 -34.347 1.00 41.44 115 ASP A C 1
ATOM 905 O O . ASP A 1 115 ? 37.505 -3.920 -35.174 1.00 41.44 115 ASP A O 1
ATOM 909 N N . PHE A 1 116 ? 39.500 -3.983 -34.127 1.00 37.34 116 PHE A N 1
ATOM 910 C CA . PHE A 1 116 ? 40.379 -3.351 -35.125 1.00 37.34 116 PHE A CA 1
ATOM 911 C C . PHE A 1 116 ? 41.841 -3.440 -34.679 1.00 37.34 116 PHE A C 1
ATOM 913 O O . PHE A 1 116 ? 42.109 -3.176 -33.484 1.00 37.34 116 PHE A O 1
#

Secondary structure (DSSP, 8-state):
--HHHHHHHHHHHTT-TTEETTEEGGG-SSSPPB-HHHH-SS---HHIIIIIGGGSHHHHHHHH---PPEEPTTT--EE--SSTT--S-HHHHHHHHHTTGGGS---GGGTTSS--

Sequence (116 aa):
MTYSQYRRARKLVHQCCNYESGNCLALDDGEECVCVQSISYSLLCRWFRAAVLPLDEPLAAALLYRKEHKRCTVCGQSFFPGSNRAKYCKACAAIFVSAGQWDRGINPLYLSQTDF

pLDDT: mean 83.74, std 17.22, range [37.34, 97.69]

Foldseek 3Di:
DDPVLLVVQLVLVVVDPQDDPQFGVVPCPPDTHGDPSNPDPDPPDPCCLPPRQVVPVVSNCVRVVPQDFDQALQPRDTDGDPDPPDRHHPVVVVVCVVVVPPPPPDHCVVVVPPPD

Radius of gyration: 21.52 Å; chains: 1; bounding box: 54×28×58 Å

Organism: NCBI:txid2763667